Protein AF-A0A181Z5V2-F1 (afdb_monomer_lite)

Structure (mmCIF, N/CA/C/O backbone):
data_AF-A0A181Z5V2-F1
#
_entry.id   AF-A0A181Z5V2-F1
#
loop_
_atom_site.group_PDB
_atom_site.id
_atom_site.type_symbol
_atom_site.label_atom_id
_atom_site.label_alt_id
_atom_site.label_comp_id
_atom_site.label_asym_id
_atom_site.label_entity_id
_atom_site.label_seq_id
_atom_site.pdbx_PDB_ins_code
_atom_site.Cartn_x
_atom_site.Cartn_y
_atom_site.Cartn_z
_atom_site.occupancy
_atom_site.B_iso_or_equiv
_atom_site.auth_seq_id
_atom_site.auth_comp_id
_atom_site.auth_asym_id
_atom_site.auth_atom_id
_atom_site.pdbx_PDB_model_num
ATOM 1 N N . MET A 1 1 ? 10.923 -13.278 -18.345 1.00 48.50 1 MET A N 1
ATOM 2 C CA . MET A 1 1 ? 10.259 -12.126 -18.974 1.00 48.50 1 MET A CA 1
ATOM 3 C C . MET A 1 1 ? 10.129 -11.173 -17.826 1.00 48.50 1 MET A C 1
ATOM 5 O O . MET A 1 1 ? 9.475 -11.561 -16.867 1.00 48.50 1 MET A O 1
ATOM 9 N N . ASP A 1 2 ? 10.885 -10.085 -17.848 1.00 59.59 2 ASP A N 1
ATOM 10 C CA . ASP A 1 2 ? 10.915 -9.153 -16.724 1.00 59.59 2 ASP A CA 1
ATOM 11 C C . ASP A 1 2 ? 9.523 -8.523 -16.662 1.00 59.59 2 ASP A C 1
ATOM 13 O O . ASP A 1 2 ? 9.042 -7.966 -17.653 1.00 59.59 2 ASP A O 1
ATOM 17 N N . GLU A 1 3 ? 8.808 -8.783 -15.571 1.00 70.81 3 GLU A N 1
ATOM 18 C CA . GLU A 1 3 ? 7.446 -8.300 -15.390 1.00 70.81 3 GLU A CA 1
ATOM 19 C C . GLU A 1 3 ? 7.543 -6.817 -15.042 1.00 70.81 3 GLU A C 1
ATOM 21 O O . GLU A 1 3 ? 8.006 -6.440 -13.969 1.00 70.81 3 GLU A O 1
ATOM 26 N N . ILE A 1 4 ? 7.188 -5.975 -16.009 1.00 81.81 4 ILE A N 1
ATOM 27 C CA . ILE A 1 4 ? 7.143 -4.526 -15.846 1.00 81.81 4 ILE A CA 1
ATOM 28 C C . ILE A 1 4 ? 5.698 -4.176 -15.517 1.00 81.81 4 ILE A C 1
ATOM 30 O O . ILE A 1 4 ? 4.805 -4.525 -16.286 1.00 81.81 4 ILE A O 1
ATOM 34 N N . LEU A 1 5 ? 5.488 -3.491 -14.394 1.00 92.44 5 LEU A N 1
ATOM 35 C CA . LEU A 1 5 ? 4.171 -3.031 -13.965 1.00 92.44 5 LEU A CA 1
ATOM 36 C C . LEU A 1 5 ? 4.117 -1.510 -13.954 1.00 92.44 5 LEU A C 1
ATOM 38 O O . LEU A 1 5 ? 5.042 -0.849 -13.476 1.00 92.44 5 LEU A O 1
ATOM 42 N N . GLU A 1 6 ? 3.002 -0.965 -14.415 1.00 96.75 6 GLU A N 1
ATOM 43 C CA . GLU A 1 6 ? 2.646 0.425 -14.168 1.00 96.75 6 GLU A CA 1
ATOM 44 C C . GLU A 1 6 ? 2.230 0.619 -12.700 1.00 96.75 6 GLU A C 1
ATOM 46 O O . GLU A 1 6 ? 1.709 -0.283 -12.031 1.00 96.75 6 GLU A O 1
ATOM 51 N N . VAL A 1 7 ? 2.396 1.834 -12.184 1.00 97.62 7 VAL A N 1
ATOM 52 C CA . VAL A 1 7 ? 1.941 2.226 -10.840 1.00 97.62 7 VAL A CA 1
ATOM 53 C C . VAL A 1 7 ? 0.464 1.888 -10.623 1.00 97.62 7 VAL A C 1
ATOM 55 O O . VAL A 1 7 ? 0.080 1.400 -9.553 1.00 97.62 7 VAL A O 1
ATOM 58 N N . SER A 1 8 ? -0.380 2.120 -11.631 1.00 97.56 8 SER A N 1
ATOM 59 C CA . SER A 1 8 ? -1.809 1.818 -11.560 1.00 97.56 8 SER A CA 1
ATOM 60 C C . SER A 1 8 ? -2.092 0.317 -11.402 1.00 97.56 8 SER A C 1
ATOM 62 O O . SER A 1 8 ? -2.977 -0.057 -10.623 1.00 97.56 8 SER A O 1
ATOM 64 N N . GLU A 1 9 ? -1.301 -0.539 -12.053 1.00 96.81 9 GLU A N 1
ATOM 65 C CA . GLU A 1 9 ? -1.386 -1.997 -11.955 1.00 96.81 9 GLU A CA 1
ATOM 66 C C . GLU A 1 9 ? -0.940 -2.482 -10.575 1.00 96.81 9 GLU A C 1
ATOM 68 O O . GLU A 1 9 ? -1.642 -3.282 -9.954 1.00 96.81 9 GLU A O 1
ATOM 73 N N . VAL A 1 10 ? 0.149 -1.929 -10.029 1.00 96.50 10 VAL A N 1
ATOM 74 C CA . VAL A 1 10 ? 0.605 -2.244 -8.663 1.00 96.50 10 VAL A CA 1
ATOM 75 C C . VAL A 1 10 ? -0.452 -1.860 -7.624 1.00 96.50 10 VAL A C 1
ATOM 77 O O . VAL A 1 10 ? -0.769 -2.646 -6.727 1.00 96.50 10 VAL A O 1
ATOM 80 N N . ILE A 1 11 ? -1.057 -0.674 -7.743 1.00 97.62 11 ILE A N 1
ATOM 81 C CA . ILE A 1 11 ? -2.136 -0.253 -6.838 1.00 97.62 11 ILE A CA 1
ATOM 82 C C . ILE A 1 11 ? -3.350 -1.181 -6.965 1.00 97.62 11 ILE A C 1
ATOM 84 O O . ILE A 1 11 ? -3.967 -1.521 -5.950 1.00 97.62 11 ILE A O 1
ATOM 88 N N . ALA A 1 12 ? -3.722 -1.579 -8.184 1.00 97.12 12 ALA A N 1
ATOM 89 C CA . ALA A 1 12 ? -4.833 -2.497 -8.415 1.00 97.12 12 ALA A CA 1
ATOM 90 C C . ALA A 1 12 ? -4.561 -3.880 -7.804 1.00 97.12 12 ALA A C 1
ATOM 92 O O . ALA A 1 12 ? -5.433 -4.416 -7.119 1.00 97.12 12 ALA A O 1
ATOM 93 N N . LEU A 1 13 ? -3.343 -4.398 -7.978 1.00 96.19 13 LEU A N 1
ATOM 94 C CA . LEU A 1 13 ? -2.871 -5.669 -7.434 1.00 96.19 13 LEU A CA 1
ATOM 95 C C . LEU A 1 13 ? -2.902 -5.696 -5.901 1.00 96.19 13 LEU A C 1
ATOM 97 O O . LEU A 1 13 ? -3.344 -6.672 -5.300 1.00 96.19 13 LEU A O 1
ATOM 101 N N . LEU A 1 14 ? -2.466 -4.618 -5.247 1.00 96.81 14 LEU A N 1
ATOM 102 C CA . LEU A 1 14 ? -2.392 -4.552 -3.785 1.00 96.81 14 LEU A CA 1
ATOM 103 C C . LEU A 1 14 ? -3.740 -4.255 -3.120 1.00 96.81 14 LEU A C 1
ATOM 105 O O . LEU A 1 14 ? -3.928 -4.536 -1.935 1.00 96.81 14 LEU A O 1
ATOM 109 N N . ARG A 1 15 ? -4.701 -3.674 -3.841 1.00 96.94 15 ARG A N 1
ATOM 110 C CA . ARG A 1 15 ? -5.974 -3.223 -3.259 1.00 96.94 15 ARG A CA 1
ATOM 111 C C . ARG A 1 15 ? -6.757 -4.330 -2.529 1.00 96.94 15 ARG A C 1
ATOM 113 O O . ARG A 1 15 ? -7.227 -4.039 -1.425 1.00 96.94 15 ARG A O 1
ATOM 120 N N . PRO A 1 16 ? -6.887 -5.568 -3.049 1.00 96.94 16 PRO A N 1
ATOM 121 C CA . PRO A 1 16 ? -7.530 -6.664 -2.324 1.00 96.94 16 PRO A CA 1
ATOM 122 C C . PRO A 1 16 ? -6.855 -6.984 -0.985 1.00 96.94 16 PRO A C 1
ATOM 124 O O . PRO A 1 16 ? -7.540 -7.218 0.008 1.00 96.94 16 PRO A O 1
ATOM 127 N N . MET A 1 17 ? -5.523 -6.920 -0.921 1.00 97.06 17 MET A N 1
ATOM 128 C CA . MET A 1 17 ? -4.763 -7.157 0.310 1.00 97.06 17 MET A CA 1
ATOM 129 C C . MET A 1 17 ? -5.157 -6.159 1.409 1.00 97.06 17 MET A C 1
ATOM 131 O O . MET A 1 17 ? -5.516 -6.564 2.517 1.00 97.06 17 MET A O 1
ATOM 135 N N . PHE A 1 18 ? -5.199 -4.862 1.082 1.00 97.44 18 PHE A N 1
ATOM 136 C CA . PHE A 1 18 ? -5.642 -3.829 2.024 1.00 97.44 18 PHE A CA 1
ATOM 137 C C . PHE A 1 18 ? -7.102 -4.020 2.460 1.00 97.44 18 PHE A C 1
ATOM 139 O O . PHE A 1 18 ? -7.430 -3.775 3.618 1.00 97.44 18 PHE A O 1
ATOM 146 N N . GLN A 1 19 ? -7.982 -4.465 1.558 1.00 96.56 19 GLN A N 1
ATOM 147 C CA . GLN A 1 19 ? -9.391 -4.727 1.877 1.00 96.56 19 GLN A CA 1
ATOM 148 C C . GLN A 1 19 ? -9.571 -5.876 2.875 1.00 96.56 19 GLN A C 1
ATOM 150 O O . GLN A 1 19 ? -10.505 -5.838 3.671 1.00 96.56 19 GLN A O 1
ATOM 155 N N . VAL A 1 20 ? -8.694 -6.880 2.833 1.00 96.44 20 VAL A N 1
ATOM 156 C CA . VAL A 1 20 ? -8.725 -8.023 3.755 1.00 96.44 20 VAL A CA 1
ATOM 157 C C . VAL A 1 20 ? -8.131 -7.658 5.118 1.00 96.44 20 VAL A C 1
ATOM 159 O O . VAL A 1 20 ? -8.695 -8.023 6.147 1.00 96.44 20 VAL A O 1
ATOM 162 N N . MET A 1 21 ? -7.014 -6.925 5.146 1.00 96.69 21 MET A N 1
ATOM 163 C CA . MET A 1 21 ? -6.292 -6.630 6.394 1.00 96.69 21 MET A CA 1
ATOM 164 C C . MET A 1 21 ? -6.883 -5.483 7.220 1.00 96.69 21 MET A C 1
ATOM 166 O O . MET A 1 21 ? -6.625 -5.378 8.427 1.00 96.69 21 MET A O 1
ATOM 170 N N . LEU A 1 22 ? -7.638 -4.584 6.590 1.00 97.06 22 LEU A N 1
ATOM 171 C CA . LEU A 1 22 ? -8.206 -3.415 7.251 1.00 97.06 22 LEU A CA 1
ATOM 172 C C . LEU A 1 22 ? -9.681 -3.625 7.580 1.00 97.06 22 LEU A C 1
ATOM 174 O O . LEU A 1 22 ? -10.471 -4.123 6.782 1.00 97.06 22 LEU A O 1
ATOM 178 N N . THR A 1 23 ? -10.076 -3.165 8.761 1.00 96.88 23 THR A N 1
ATOM 179 C CA . THR A 1 23 ? -11.490 -3.044 9.117 1.00 96.88 23 THR A CA 1
ATOM 180 C C . THR A 1 23 ? -12.157 -1.959 8.267 1.00 96.88 23 THR A C 1
ATOM 182 O O . THR A 1 23 ? -11.498 -1.064 7.734 1.00 96.88 23 THR A O 1
ATOM 185 N N . THR A 1 24 ? -13.490 -1.977 8.174 1.00 97.69 24 THR A N 1
ATOM 186 C CA . THR A 1 24 ? -14.237 -0.980 7.387 1.00 97.69 24 THR A CA 1
ATOM 187 C C . THR A 1 24 ? -13.904 0.477 7.755 1.00 97.69 24 THR A C 1
ATOM 189 O O . THR A 1 24 ? -13.693 1.266 6.833 1.00 97.69 24 THR A O 1
ATOM 192 N N . PRO A 1 25 ? -13.805 0.875 9.044 1.00 97.62 25 PRO A N 1
ATOM 193 C CA . PRO A 1 25 ? -13.429 2.245 9.399 1.00 97.62 25 PRO A CA 1
ATOM 194 C C . PRO A 1 25 ? -12.006 2.626 8.975 1.00 97.62 25 PRO A C 1
ATOM 196 O O . PRO A 1 25 ? -11.785 3.750 8.537 1.00 97.62 25 PRO A O 1
ATOM 199 N N . GLU A 1 26 ? -11.045 1.707 9.078 1.00 98.25 26 GLU A N 1
ATOM 200 C CA . GLU A 1 26 ? -9.654 1.958 8.683 1.00 98.25 26 GLU A CA 1
ATOM 201 C C . GLU A 1 26 ? -9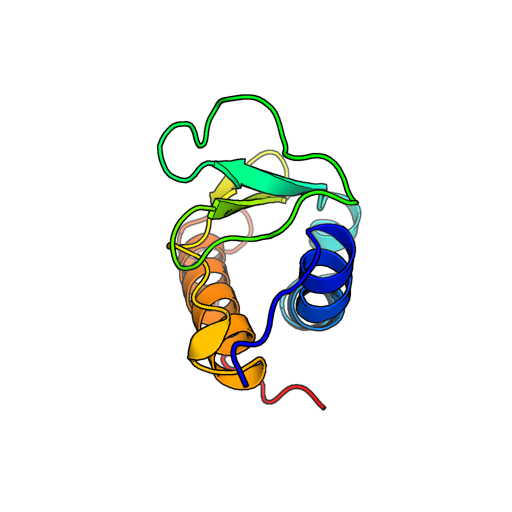.540 2.092 7.165 1.00 98.25 26 GLU A C 1
ATOM 203 O O . GLU A 1 26 ? -8.978 3.074 6.672 1.00 98.25 26 GLU A O 1
ATOM 208 N N . LEU A 1 27 ? -10.151 1.159 6.427 1.00 98.00 27 LEU A N 1
ATOM 209 C CA . LEU A 1 27 ? -10.187 1.157 4.968 1.00 98.00 27 LEU A CA 1
ATOM 210 C C . LEU A 1 27 ? -10.844 2.427 4.413 1.00 98.00 27 LEU A C 1
ATOM 212 O O . LEU A 1 27 ? -10.373 2.977 3.423 1.00 98.00 27 LEU A O 1
ATOM 216 N N . ALA A 1 28 ? -11.886 2.944 5.073 1.00 98.00 28 ALA A N 1
ATOM 217 C CA . ALA A 1 28 ? -12.547 4.191 4.679 1.00 98.00 28 ALA A CA 1
ATOM 218 C C . ALA A 1 28 ? -11.628 5.428 4.750 1.00 98.00 28 ALA A C 1
ATOM 220 O O . ALA A 1 28 ? -11.944 6.463 4.167 1.00 98.00 28 ALA A O 1
ATOM 221 N N . THR A 1 29 ? -10.501 5.336 5.461 1.00 98.31 29 THR A N 1
ATOM 222 C CA . THR A 1 29 ? -9.501 6.411 5.569 1.00 98.31 29 THR A CA 1
ATOM 223 C C . THR A 1 29 ? -8.242 6.162 4.747 1.00 98.31 29 THR A C 1
ATOM 225 O O . THR A 1 29 ? -7.359 7.022 4.737 1.00 98.31 29 THR A O 1
ATOM 228 N N . LEU A 1 30 ? -8.147 5.000 4.094 1.00 98.44 30 LEU A N 1
ATOM 229 C CA . LEU A 1 30 ? -6.960 4.576 3.372 1.00 98.44 30 LEU A CA 1
ATOM 230 C C . LEU A 1 30 ? -6.685 5.503 2.183 1.00 98.44 30 LEU A C 1
ATOM 232 O O . LEU A 1 30 ? -7.513 5.642 1.283 1.00 98.44 30 LEU A O 1
ATOM 236 N N . THR A 1 31 ? -5.479 6.060 2.138 1.00 97.88 31 THR A N 1
ATOM 237 C CA . THR A 1 31 ? -4.888 6.592 0.904 1.00 97.88 31 THR A CA 1
ATOM 238 C C . THR A 1 31 ? -3.681 5.747 0.530 1.00 97.88 31 THR A C 1
ATOM 240 O O . THR A 1 31 ? -2.890 5.424 1.416 1.00 97.88 31 THR A O 1
ATOM 243 N N . LEU A 1 32 ? -3.538 5.425 -0.756 1.00 97.44 32 LEU A N 1
ATOM 244 C CA . LEU A 1 32 ? -2.415 4.675 -1.317 1.00 97.44 32 LEU A CA 1
ATOM 245 C C . LEU A 1 32 ? -1.752 5.498 -2.411 1.00 97.44 32 LEU A C 1
ATOM 247 O O . LEU A 1 32 ? -2.443 6.034 -3.274 1.00 97.44 32 LEU A O 1
ATOM 251 N N . GLU A 1 33 ? -0.432 5.565 -2.363 1.00 98.06 33 GLU A N 1
ATOM 252 C CA . GLU A 1 33 ? 0.416 6.239 -3.341 1.00 98.06 33 GLU A CA 1
ATOM 253 C C . GLU A 1 33 ? 1.660 5.374 -3.563 1.00 98.06 33 GLU A C 1
ATOM 255 O O . GLU A 1 33 ? 2.128 4.727 -2.624 1.00 98.06 33 GLU A O 1
ATOM 260 N N . ILE A 1 34 ? 2.212 5.377 -4.774 1.00 98.19 34 ILE A N 1
ATOM 261 C CA . ILE A 1 34 ? 3.553 4.845 -5.031 1.00 98.19 34 ILE A CA 1
ATOM 262 C C . ILE A 1 34 ? 4.507 6.033 -5.089 1.00 98.19 34 ILE A C 1
ATOM 264 O O . ILE A 1 34 ? 4.195 7.044 -5.716 1.00 98.19 34 ILE A O 1
ATOM 268 N N . VAL A 1 35 ? 5.635 5.941 -4.393 1.00 98.44 35 VAL A N 1
ATOM 269 C CA . VAL A 1 35 ? 6.639 7.013 -4.310 1.00 98.44 35 VAL A CA 1
ATOM 270 C C . VAL A 1 35 ? 8.038 6.440 -4.538 1.00 98.44 35 VAL A C 1
ATOM 272 O O . VAL A 1 35 ? 8.251 5.263 -4.222 1.00 98.44 35 VAL A O 1
ATOM 275 N N . PRO A 1 36 ? 8.999 7.242 -5.030 1.00 97.88 36 PRO A N 1
ATOM 276 C CA . PRO A 1 36 ? 10.395 6.827 -5.116 1.00 97.88 36 PRO A CA 1
ATOM 277 C C . PRO A 1 36 ? 10.939 6.374 -3.755 1.00 97.88 36 PRO A C 1
ATOM 279 O O . PRO A 1 36 ? 10.640 6.976 -2.719 1.00 97.88 36 PRO A O 1
ATOM 282 N N . ILE A 1 37 ? 11.747 5.313 -3.745 1.00 96.44 37 ILE A N 1
ATOM 283 C CA . ILE A 1 37 ? 12.330 4.766 -2.509 1.00 96.44 37 ILE A CA 1
ATOM 284 C C . ILE A 1 37 ? 13.325 5.733 -1.850 1.00 96.44 37 ILE A C 1
ATOM 286 O O . ILE A 1 37 ? 13.495 5.723 -0.631 1.00 96.44 37 ILE A O 1
ATOM 290 N N . ASP A 1 38 ? 13.970 6.583 -2.646 1.00 96.31 38 ASP A N 1
ATOM 291 C CA . ASP A 1 38 ? 14.930 7.593 -2.204 1.00 96.31 38 ASP A CA 1
ATOM 292 C C . ASP A 1 38 ? 14.270 8.905 -1.739 1.00 96.31 38 ASP A C 1
ATOM 294 O O . ASP A 1 38 ? 14.922 9.704 -1.064 1.00 96.31 38 ASP A O 1
ATOM 298 N N . ASP A 1 39 ? 12.971 9.095 -2.004 1.00 96.06 39 ASP A N 1
ATOM 299 C CA . ASP A 1 39 ? 12.173 10.224 -1.511 1.00 96.06 39 ASP A CA 1
ATOM 300 C C . ASP A 1 39 ? 10.743 9.814 -1.117 1.00 96.06 39 ASP A C 1
ATOM 302 O O . ASP A 1 39 ? 9.735 10.264 -1.668 1.00 96.06 39 ASP A O 1
ATOM 306 N N . VAL A 1 40 ? 10.635 9.001 -0.063 1.00 93.19 40 VAL A N 1
ATOM 307 C CA . VAL A 1 40 ? 9.335 8.525 0.447 1.00 93.19 40 VAL A CA 1
ATOM 308 C C . VAL A 1 40 ? 8.415 9.643 0.956 1.00 93.19 40 VAL A C 1
ATOM 310 O O . VAL A 1 40 ? 7.223 9.423 1.188 1.00 93.19 40 VAL A O 1
ATOM 313 N N . THR A 1 41 ? 8.938 10.854 1.169 1.00 93.62 41 THR A N 1
ATOM 314 C CA . THR A 1 41 ? 8.156 12.027 1.597 1.00 93.62 41 THR A CA 1
ATOM 315 C C . THR A 1 41 ? 7.751 12.945 0.456 1.00 93.62 41 THR A C 1
ATOM 317 O O . THR A 1 41 ? 6.906 13.820 0.665 1.00 93.62 41 THR A O 1
ATOM 320 N N . GLY A 1 42 ? 8.316 12.721 -0.723 1.00 94.50 42 GLY A N 1
ATOM 321 C CA . GLY A 1 42 ? 8.090 13.506 -1.914 1.0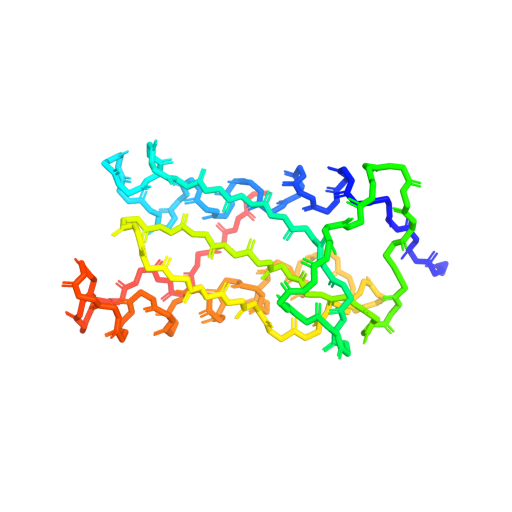0 94.50 42 GLY A CA 1
ATOM 322 C C . GLY A 1 42 ? 6.775 13.197 -2.610 1.00 94.50 42 GLY A C 1
ATOM 323 O O . GLY A 1 42 ? 5.797 12.697 -2.023 1.00 94.50 42 GLY A O 1
ATOM 324 N N . SER A 1 43 ? 6.769 13.560 -3.885 1.00 96.75 43 SER A N 1
ATOM 325 C CA . SER A 1 43 ? 5.631 13.411 -4.780 1.00 96.75 43 SER A CA 1
ATOM 326 C C . SER A 1 43 ? 5.408 11.946 -5.142 1.00 96.75 43 SER A C 1
ATOM 328 O O . SER A 1 43 ? 6.353 11.165 -5.234 1.00 96.75 43 SER A O 1
ATOM 330 N N . ALA A 1 44 ? 4.141 11.586 -5.330 1.00 97.50 44 ALA A N 1
ATOM 331 C CA . ALA A 1 44 ? 3.785 10.293 -5.891 1.00 97.50 44 ALA A CA 1
ATOM 332 C C . ALA A 1 44 ? 4.204 10.217 -7.362 1.00 97.50 44 ALA A C 1
ATOM 334 O O . ALA A 1 44 ? 4.229 11.243 -8.044 1.00 97.50 44 ALA A O 1
ATOM 335 N N . LEU A 1 45 ? 4.514 9.003 -7.806 1.00 97.62 45 LEU A N 1
ATOM 336 C CA . LEU A 1 45 ? 4.605 8.666 -9.221 1.00 97.62 45 LEU A CA 1
ATOM 337 C C . LEU A 1 45 ? 3.211 8.733 -9.861 1.00 97.62 45 LEU A C 1
ATOM 339 O O . LEU A 1 45 ? 2.197 8.510 -9.182 1.00 97.62 45 LEU A O 1
ATOM 343 N N . ASP A 1 46 ? 3.172 9.038 -11.153 1.00 97.75 46 ASP A N 1
ATOM 344 C CA . ASP A 1 46 ? 1.948 9.054 -11.945 1.00 97.75 46 ASP A CA 1
ATOM 345 C C . ASP A 1 46 ? 1.490 7.621 -12.268 1.00 97.75 46 ASP A C 1
ATOM 347 O O . ASP A 1 46 ? 2.229 6.649 -12.134 1.00 97.75 46 ASP A O 1
ATOM 351 N N . GLY A 1 47 ? 0.214 7.454 -12.623 1.00 95.50 47 GLY A N 1
ATOM 352 C CA . GLY A 1 47 ? -0.399 6.125 -12.745 1.00 95.50 47 GLY A CA 1
ATOM 353 C C . GLY A 1 47 ? 0.167 5.257 -13.875 1.00 95.50 47 GLY A C 1
ATOM 354 O O . GLY A 1 47 ? 0.101 4.034 -13.769 1.00 95.50 47 GLY A O 1
ATOM 355 N N . ASP A 1 48 ? 0.688 5.889 -14.922 1.00 97.31 48 ASP A N 1
ATOM 356 C CA . ASP A 1 48 ? 1.323 5.291 -16.100 1.00 97.31 48 ASP A CA 1
ATOM 357 C C . ASP A 1 48 ? 2.855 5.217 -15.984 1.00 97.31 48 ASP A C 1
ATOM 359 O O . ASP A 1 48 ? 3.515 4.689 -16.881 1.00 97.31 48 ASP A O 1
ATOM 363 N N . ASP A 1 49 ? 3.431 5.697 -14.875 1.00 97.06 49 ASP A N 1
ATOM 364 C CA . ASP A 1 49 ? 4.847 5.488 -14.590 1.00 97.06 49 ASP A CA 1
ATOM 365 C C . ASP A 1 49 ? 5.123 4.002 -14.337 1.00 97.06 49 ASP A C 1
ATOM 367 O O . ASP A 1 49 ? 4.331 3.280 -13.721 1.00 97.06 49 ASP A O 1
ATOM 371 N N . LEU A 1 50 ? 6.292 3.547 -14.786 1.00 95.50 50 LEU A N 1
ATOM 372 C CA . LEU A 1 50 ? 6.747 2.177 -14.585 1.00 95.50 50 LEU A CA 1
ATOM 373 C C . LEU A 1 50 ? 7.387 2.021 -13.205 1.00 95.50 50 LEU A C 1
ATOM 375 O O . LEU A 1 50 ? 8.203 2.841 -12.780 1.00 95.50 50 LEU A O 1
ATOM 379 N N . VAL A 1 51 ? 7.059 0.929 -12.522 1.00 94.75 51 VAL A N 1
ATOM 380 C CA . VAL A 1 51 ? 7.692 0.562 -11.257 1.00 94.75 51 VAL A CA 1
ATOM 381 C C . VAL A 1 51 ? 8.970 -0.215 -11.549 1.00 94.75 51 VAL A C 1
ATOM 383 O O . VAL A 1 51 ? 8.941 -1.397 -11.887 1.00 94.75 51 VAL A O 1
ATOM 386 N N . GLU A 1 52 ? 10.105 0.466 -11.410 1.00 92.00 52 GLU A N 1
ATOM 387 C CA . GLU A 1 52 ? 11.422 -0.164 -11.495 1.00 92.00 52 GLU A CA 1
ATOM 388 C C . GLU A 1 52 ? 11.704 -1.051 -10.274 1.00 92.00 52 GLU A C 1
ATOM 390 O O . GLU A 1 52 ? 11.281 -0.763 -9.147 1.00 92.00 52 GLU A O 1
ATOM 395 N N . GLN A 1 53 ? 12.482 -2.113 -10.494 1.00 92.31 53 GLN A N 1
ATOM 396 C CA . GLN A 1 53 ? 12.869 -3.066 -9.460 1.00 92.31 53 GLN A CA 1
ATOM 397 C C . GLN A 1 53 ? 13.551 -2.365 -8.278 1.00 92.31 53 GLN A C 1
ATOM 399 O O . GLN A 1 53 ? 14.618 -1.767 -8.420 1.00 92.31 53 GLN A O 1
ATOM 404 N N . ASN A 1 54 ? 12.934 -2.457 -7.096 1.00 94.50 54 ASN A N 1
ATOM 405 C CA . ASN A 1 54 ? 13.378 -1.817 -5.856 1.00 94.50 54 ASN A CA 1
ATOM 406 C C . ASN A 1 54 ? 13.587 -0.287 -5.974 1.00 94.50 54 ASN A C 1
ATOM 408 O O . ASN A 1 54 ? 14.334 0.299 -5.193 1.00 94.50 54 ASN A O 1
ATOM 412 N N . GLY A 1 55 ? 12.931 0.366 -6.939 1.00 95.88 55 GLY A N 1
ATOM 413 C CA . GLY A 1 55 ? 13.006 1.817 -7.155 1.00 95.88 55 GLY A CA 1
ATOM 414 C C . GLY A 1 55 ? 11.914 2.612 -6.434 1.00 95.88 55 GLY A C 1
ATOM 415 O O . GLY A 1 55 ? 12.043 3.821 -6.243 1.00 95.88 55 GLY A O 1
ATOM 416 N N . ALA A 1 56 ? 10.846 1.946 -5.995 1.00 97.69 56 ALA A N 1
ATOM 417 C CA . ALA A 1 56 ? 9.687 2.583 -5.381 1.00 97.69 56 ALA A CA 1
ATOM 418 C C . ALA A 1 56 ? 9.164 1.806 -4.166 1.00 97.69 56 ALA A C 1
ATOM 420 O O . ALA A 1 56 ? 9.481 0.630 -3.974 1.00 97.69 56 ALA A O 1
ATOM 421 N N . VAL A 1 57 ? 8.337 2.473 -3.359 1.00 98.44 57 VAL A N 1
ATOM 422 C CA . VAL A 1 57 ? 7.610 1.891 -2.220 1.00 98.44 57 VAL A CA 1
ATOM 423 C C . VAL A 1 57 ? 6.130 2.246 -2.295 1.00 98.44 57 VAL A C 1
ATOM 425 O O . VAL A 1 57 ? 5.745 3.260 -2.884 1.00 98.44 57 VAL A O 1
ATOM 428 N N . VAL A 1 58 ? 5.287 1.454 -1.635 1.00 98.31 58 VAL A N 1
ATOM 429 C CA . VAL A 1 58 ? 3.889 1.825 -1.402 1.00 98.31 58 VAL A CA 1
ATOM 430 C C . VAL A 1 58 ? 3.835 2.671 -0.144 1.00 98.31 58 VAL A C 1
ATOM 432 O O . VAL A 1 58 ? 4.184 2.204 0.936 1.00 98.31 58 VAL A O 1
ATOM 435 N N . ARG A 1 59 ? 3.352 3.905 -0.261 1.00 98.56 59 ARG A N 1
ATOM 436 C CA . ARG A 1 59 ? 3.057 4.789 0.864 1.00 98.56 59 ARG A CA 1
ATOM 437 C C . ARG A 1 59 ? 1.571 4.738 1.177 1.00 98.56 59 ARG A C 1
ATOM 439 O O . ARG A 1 59 ? 0.730 4.906 0.294 1.00 98.56 59 ARG A O 1
ATOM 446 N N . TRP A 1 60 ? 1.240 4.582 2.454 1.00 98.31 60 TRP A N 1
ATOM 447 C CA . TRP A 1 60 ? -0.140 4.624 2.920 1.00 98.31 60 TRP A CA 1
ATOM 448 C C . TRP A 1 60 ? -0.371 5.650 4.019 1.00 98.31 60 TRP A C 1
ATOM 450 O O . TRP A 1 60 ? 0.512 6.017 4.802 1.00 98.31 60 TRP A O 1
ATOM 460 N N . ARG A 1 61 ? -1.628 6.084 4.112 1.00 98.31 61 ARG A N 1
ATOM 461 C CA . ARG A 1 61 ? -2.166 6.755 5.294 1.00 98.31 61 ARG A CA 1
ATOM 462 C C . ARG A 1 61 ? -3.428 6.041 5.736 1.00 98.31 61 ARG A C 1
ATOM 464 O O . ARG A 1 61 ? -4.344 5.888 4.940 1.00 98.31 61 ARG A O 1
ATOM 471 N N . ILE A 1 62 ? -3.473 5.644 7.001 1.00 98.50 62 ILE A N 1
ATOM 472 C CA . ILE A 1 62 ? -4.601 4.941 7.618 1.00 98.50 62 ILE A CA 1
ATOM 473 C C . ILE A 1 62 ? -4.853 5.602 8.967 1.00 98.50 62 ILE A C 1
ATOM 475 O O . ILE A 1 62 ? -3.921 5.809 9.738 1.00 98.50 62 ILE A O 1
ATOM 479 N N . MET A 1 63 ? -6.093 6.002 9.245 1.00 97.88 63 MET A N 1
ATOM 480 C CA . MET A 1 63 ? -6.480 6.645 10.509 1.00 97.88 63 MET A CA 1
ATOM 481 C C . MET A 1 63 ? -5.585 7.843 10.893 1.00 97.88 63 MET A C 1
ATOM 483 O O . MET A 1 63 ? -5.343 8.110 12.066 1.00 97.88 63 MET A O 1
ATOM 487 N N . ARG A 1 64 ? -5.133 8.611 9.885 1.00 97.12 64 ARG A N 1
ATOM 488 C CA . ARG A 1 64 ? -4.188 9.752 9.980 1.00 97.12 64 ARG A CA 1
ATOM 489 C C . ARG A 1 64 ? -2.733 9.387 10.302 1.00 97.12 64 ARG A C 1
ATOM 491 O O . ARG A 1 64 ? -1.894 10.286 10.322 1.00 97.12 64 ARG A O 1
ATOM 498 N N . GLU A 1 65 ? -2.416 8.116 10.493 1.00 98.38 65 GLU A N 1
ATOM 499 C CA . GLU A 1 65 ? -1.051 7.614 10.652 1.00 98.38 65 GLU A CA 1
ATOM 500 C C . GLU A 1 65 ? -0.465 7.271 9.276 1.00 98.38 65 GLU A C 1
ATOM 502 O O . GLU A 1 65 ? -1.192 6.848 8.377 1.00 98.38 65 GLU A O 1
ATOM 507 N N . ARG A 1 66 ? 0.834 7.522 9.079 1.00 97.62 66 ARG A N 1
ATOM 508 C CA . ARG A 1 66 ? 1.539 7.286 7.809 1.00 97.62 66 ARG A CA 1
ATOM 509 C C . ARG A 1 66 ? 2.476 6.096 7.962 1.00 97.62 66 ARG A C 1
ATOM 511 O O . ARG A 1 66 ? 3.143 6.000 8.988 1.00 97.62 66 ARG A O 1
ATOM 518 N N . GLY A 1 67 ? 2.558 5.269 6.933 1.00 97.94 67 GLY A N 1
ATOM 519 C CA . GLY A 1 67 ? 3.526 4.185 6.824 1.00 97.94 67 GLY A CA 1
ATOM 520 C C . GLY A 1 67 ? 3.881 3.935 5.364 1.00 97.94 67 GLY A C 1
ATOM 521 O O . GLY A 1 67 ? 3.314 4.562 4.463 1.00 97.94 67 GLY A O 1
ATOM 522 N N . TRP A 1 68 ? 4.849 3.061 5.145 1.00 98.25 68 TRP A N 1
ATOM 523 C CA . TRP A 1 68 ? 5.282 2.652 3.818 1.00 98.25 68 TRP A CA 1
ATOM 524 C C . TRP A 1 68 ? 5.840 1.231 3.867 1.00 98.25 68 TRP A C 1
ATOM 526 O O . TRP A 1 68 ? 6.266 0.776 4.930 1.00 98.25 68 TRP A O 1
ATOM 536 N N . SER A 1 69 ? 5.818 0.544 2.728 1.00 98.12 69 SER A N 1
ATOM 537 C CA . SER A 1 69 ? 6.467 -0.758 2.559 1.00 98.12 69 SER A CA 1
ATOM 538 C C . SER A 1 69 ? 7.984 -0.619 2.423 1.00 98.12 69 SER A C 1
ATOM 540 O O . SER A 1 69 ? 8.510 0.474 2.206 1.00 98.12 69 SER A O 1
ATOM 542 N N . GLY A 1 70 ? 8.694 -1.744 2.442 1.00 97.00 70 GLY A N 1
ATOM 543 C CA . GLY A 1 70 ? 9.990 -1.855 1.786 1.00 97.00 70 GLY A CA 1
ATOM 544 C C . GLY A 1 70 ? 9.893 -1.629 0.270 1.00 97.00 70 GLY A C 1
ATOM 545 O O . GLY A 1 70 ? 8.823 -1.343 -0.280 1.00 97.00 70 GLY A O 1
ATOM 546 N N . GLY A 1 71 ? 11.033 -1.753 -0.408 1.00 97.00 71 GLY A N 1
ATOM 547 C CA . GLY A 1 71 ? 11.099 -1.640 -1.863 1.00 97.00 71 GLY A CA 1
ATOM 548 C C . GLY A 1 71 ? 10.229 -2.671 -2.581 1.00 97.00 71 GLY A C 1
ATOM 549 O O . GLY A 1 71 ? 10.047 -3.792 -2.104 1.00 97.00 71 GLY A O 1
ATOM 550 N N . LEU A 1 72 ? 9.681 -2.276 -3.728 1.00 96.31 72 LEU A N 1
ATOM 551 C CA . LEU A 1 72 ? 8.853 -3.133 -4.571 1.00 96.31 72 LEU A CA 1
ATOM 552 C C . LEU A 1 72 ? 9.723 -4.004 -5.478 1.00 96.31 72 LEU A C 1
ATOM 554 O O . LEU A 1 72 ? 10.440 -3.491 -6.333 1.00 96.31 72 LEU A O 1
ATOM 558 N N . TRP A 1 73 ? 9.635 -5.320 -5.294 1.00 93.38 73 TRP A N 1
ATOM 559 C CA . TRP A 1 73 ? 10.375 -6.315 -6.070 1.00 93.38 73 TRP A CA 1
ATOM 560 C C . TRP A 1 73 ? 9.429 -7.004 -7.065 1.00 93.38 73 TRP A C 1
ATOM 562 O O . TRP A 1 73 ? 8.862 -8.051 -6.764 1.00 93.38 73 TRP A O 1
ATOM 572 N N . VAL A 1 74 ? 9.200 -6.380 -8.223 1.00 89.19 74 VAL A N 1
ATOM 573 C CA . VAL A 1 74 ? 8.275 -6.863 -9.267 1.00 89.19 74 VAL A CA 1
ATOM 574 C C . VAL A 1 74 ? 8.764 -8.155 -9.928 1.00 89.19 74 VAL A C 1
ATOM 576 O O . VAL A 1 74 ? 7.966 -9.051 -10.187 1.00 89.19 74 VAL A O 1
ATOM 579 N N . GLU A 1 75 ? 10.078 -8.313 -10.113 1.00 88.94 75 GLU A N 1
ATOM 580 C CA . GLU A 1 75 ? 10.649 -9.498 -10.779 1.00 88.94 75 GLU A CA 1
ATOM 581 C C . GLU A 1 75 ? 10.613 -10.768 -9.909 1.00 88.94 75 GLU A C 1
ATOM 583 O O . GLU A 1 75 ? 10.756 -11.875 -10.429 1.00 88.94 75 GLU A O 1
ATOM 588 N N . ASP A 1 76 ? 10.376 -10.628 -8.599 1.00 88.88 76 ASP A N 1
ATOM 589 C CA . ASP A 1 76 ? 10.214 -11.763 -7.676 1.00 88.88 76 ASP A CA 1
ATOM 590 C C . ASP A 1 76 ? 8.834 -12.438 -7.827 1.00 88.88 76 ASP A C 1
ATOM 592 O O . ASP A 1 76 ? 8.566 -13.481 -7.221 1.00 88.88 76 ASP A O 1
ATOM 596 N N . GLY A 1 77 ? 7.966 -11.860 -8.662 1.00 91.12 77 GLY A N 1
ATOM 597 C CA . GLY A 1 77 ? 6.620 -12.325 -8.960 1.00 91.12 77 GLY A CA 1
ATOM 598 C C . GLY A 1 77 ? 5.551 -11.648 -8.105 1.00 91.12 77 GLY A C 1
ATOM 599 O O . GLY A 1 77 ? 5.775 -11.265 -6.952 1.00 91.12 77 GLY A O 1
ATOM 600 N N . LEU A 1 78 ? 4.346 -11.542 -8.672 1.00 92.62 78 LEU A N 1
ATOM 601 C CA . LEU A 1 78 ? 3.221 -10.814 -8.072 1.00 92.62 78 LEU A CA 1
ATOM 602 C C . LEU A 1 78 ? 2.875 -11.295 -6.654 1.00 92.62 78 LEU A C 1
ATOM 604 O O . LEU A 1 78 ? 2.670 -10.478 -5.758 1.00 92.62 78 LEU A O 1
ATOM 608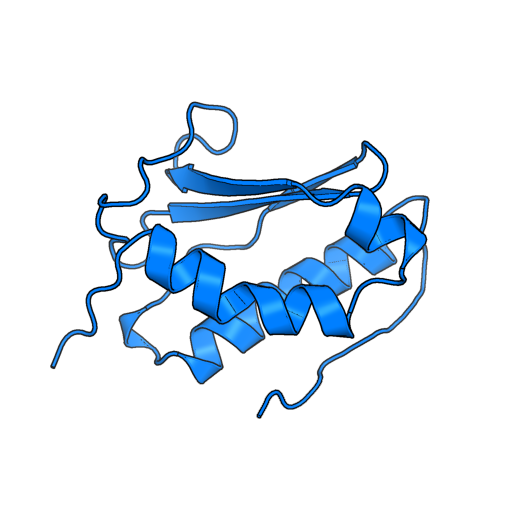 N N . ASP A 1 79 ? 2.880 -12.610 -6.418 1.00 93.00 79 ASP A N 1
ATOM 609 C CA . ASP A 1 79 ? 2.602 -13.183 -5.095 1.00 93.00 79 ASP A CA 1
ATOM 610 C C . ASP A 1 79 ? 3.634 -12.751 -4.048 1.00 93.00 79 ASP A C 1
ATOM 612 O O . ASP A 1 79 ? 3.279 -12.444 -2.908 1.00 93.00 79 ASP A O 1
ATOM 616 N N . ALA A 1 80 ? 4.918 -12.730 -4.419 1.00 93.00 80 ALA A N 1
ATOM 617 C CA . ALA A 1 80 ? 5.994 -12.323 -3.524 1.00 93.00 80 ALA A CA 1
ATOM 618 C C . ALA A 1 80 ? 5.900 -10.825 -3.215 1.00 93.00 80 ALA A C 1
ATOM 620 O O . ALA A 1 80 ? 5.970 -10.436 -2.047 1.00 93.00 80 ALA A O 1
ATOM 621 N N . LEU A 1 81 ? 5.643 -10.002 -4.235 1.00 94.56 81 LEU A N 1
ATOM 622 C CA . LEU A 1 81 ? 5.412 -8.569 -4.077 1.00 94.56 81 LEU A CA 1
ATOM 623 C C . LEU A 1 81 ? 4.266 -8.300 -3.095 1.00 94.56 81 LEU A C 1
ATOM 625 O O . LEU A 1 81 ? 4.435 -7.540 -2.139 1.00 94.56 81 LEU A O 1
ATOM 629 N N . VAL A 1 82 ? 3.119 -8.959 -3.277 1.00 96.25 82 VAL A N 1
ATOM 630 C CA . VAL A 1 82 ? 1.961 -8.779 -2.395 1.00 96.25 82 VAL A CA 1
ATOM 631 C C . VAL A 1 82 ? 2.274 -9.247 -0.973 1.00 96.25 82 VAL A C 1
ATOM 633 O O . VAL A 1 82 ? 1.943 -8.537 -0.024 1.00 96.25 82 VAL A O 1
ATOM 636 N N . ARG A 1 83 ? 2.938 -10.400 -0.798 1.00 95.62 83 ARG A N 1
ATOM 637 C CA . ARG A 1 83 ? 3.319 -10.915 0.531 1.00 95.62 83 ARG A CA 1
ATOM 638 C C . ARG A 1 83 ? 4.277 -9.977 1.267 1.00 95.62 83 ARG A C 1
ATOM 640 O O . ARG A 1 83 ? 4.099 -9.778 2.467 1.00 95.62 83 ARG A O 1
ATOM 647 N N . ASN A 1 84 ? 5.238 -9.374 0.570 1.00 95.88 84 ASN A N 1
ATOM 648 C CA . ASN A 1 84 ? 6.176 -8.425 1.171 1.00 95.88 84 ASN A CA 1
ATOM 649 C C . ASN A 1 84 ? 5.439 -7.186 1.702 1.00 95.88 84 ASN A C 1
ATOM 651 O O . ASN A 1 84 ? 5.545 -6.864 2.884 1.00 95.88 84 ASN A O 1
ATOM 655 N N . VAL A 1 85 ? 4.588 -6.565 0.877 1.00 97.31 85 VAL A N 1
ATOM 656 C CA . VAL A 1 85 ? 3.786 -5.405 1.306 1.00 97.31 85 VAL A CA 1
ATOM 657 C C . VAL A 1 85 ? 2.796 -5.787 2.416 1.00 97.31 85 VAL A C 1
ATOM 659 O O . VAL A 1 85 ? 2.582 -5.011 3.346 1.00 97.31 85 VAL A O 1
ATOM 662 N N . GLN A 1 86 ? 2.209 -6.988 2.358 1.00 97.31 86 GLN A N 1
ATOM 663 C CA . GLN A 1 86 ? 1.318 -7.511 3.399 1.00 97.31 86 GLN A CA 1
ATOM 664 C C . GLN A 1 86 ? 2.040 -7.632 4.751 1.00 97.31 86 GLN A C 1
ATOM 666 O O . GLN A 1 86 ? 1.473 -7.278 5.785 1.00 97.31 86 GLN A O 1
ATOM 671 N N . SER A 1 87 ? 3.290 -8.102 4.742 1.00 97.12 87 SER A N 1
ATOM 672 C CA . SER A 1 87 ? 4.128 -8.200 5.939 1.00 97.12 87 SER A CA 1
ATOM 673 C C . SER A 1 87 ? 4.419 -6.822 6.536 1.00 97.12 87 SER A C 1
ATOM 675 O O . SER A 1 87 ? 4.216 -6.614 7.730 1.00 97.12 87 SER A O 1
ATOM 677 N N . ASP A 1 88 ? 4.808 -5.849 5.711 1.00 98.06 88 ASP A N 1
ATOM 678 C CA . ASP A 1 88 ? 5.084 -4.488 6.189 1.00 98.06 88 ASP A CA 1
ATOM 679 C C . ASP A 1 88 ? 3.822 -3.803 6.739 1.00 98.06 88 ASP A C 1
ATOM 681 O O . ASP A 1 88 ? 3.857 -3.103 7.757 1.00 98.06 88 ASP A O 1
ATOM 685 N N . LEU A 1 89 ? 2.671 -4.031 6.096 1.00 98.12 89 LEU A N 1
ATOM 686 C CA . LEU A 1 89 ? 1.389 -3.531 6.583 1.00 98.12 89 LEU A CA 1
ATOM 687 C C . LEU A 1 89 ? 1.008 -4.171 7.925 1.00 98.12 89 LEU A C 1
ATOM 689 O O . LEU A 1 89 ? 0.493 -3.476 8.804 1.00 98.12 89 LEU A O 1
ATOM 693 N N . GLN A 1 90 ? 1.266 -5.469 8.101 1.00 97.75 90 GLN A N 1
ATOM 694 C CA . GLN A 1 90 ? 1.038 -6.173 9.362 1.00 97.75 90 GLN A CA 1
ATOM 695 C C . GLN A 1 90 ? 1.837 -5.530 10.503 1.00 97.75 90 GLN A C 1
ATOM 697 O O . GLN A 1 90 ? 1.272 -5.235 11.562 1.00 97.75 90 GLN A O 1
ATOM 702 N N . ASP A 1 91 ? 3.121 -5.268 10.281 1.00 97.69 91 ASP A N 1
ATOM 703 C CA . A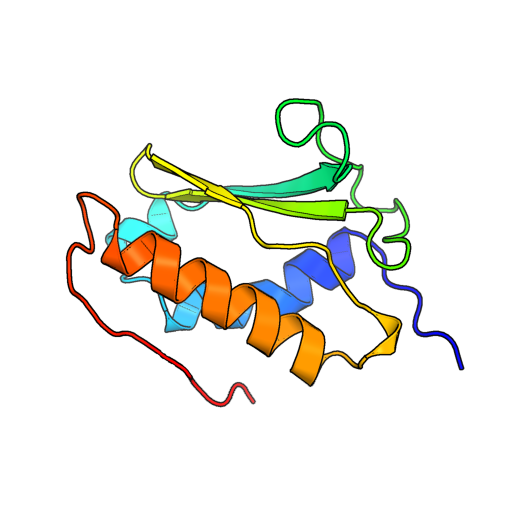SP A 1 91 ? 3.985 -4.635 11.276 1.00 97.69 91 ASP A CA 1
ATOM 704 C C . ASP A 1 91 ? 3.529 -3.204 11.589 1.00 97.69 91 ASP A C 1
ATOM 706 O O . ASP A 1 91 ? 3.426 -2.817 12.758 1.00 97.69 91 ASP A O 1
ATOM 710 N N . PHE A 1 92 ? 3.150 -2.436 10.562 1.00 98.06 92 PHE A N 1
ATOM 711 C CA . PHE A 1 92 ? 2.581 -1.101 10.741 1.00 98.06 92 PHE A CA 1
ATOM 712 C C . PHE A 1 92 ? 1.305 -1.123 11.592 1.00 98.06 92 PHE A C 1
ATOM 714 O O . PHE A 1 92 ? 1.188 -0.347 12.541 1.00 98.06 92 PHE A O 1
ATOM 721 N N . ILE A 1 93 ? 0.351 -2.012 11.294 1.00 97.94 93 ILE A N 1
ATOM 722 C CA . ILE A 1 93 ? -0.901 -2.132 12.054 1.00 97.94 93 ILE A CA 1
ATOM 723 C C . ILE A 1 93 ? -0.593 -2.457 13.517 1.00 97.94 93 ILE A C 1
ATOM 725 O O . ILE A 1 93 ? -1.107 -1.773 14.404 1.00 97.94 93 ILE A O 1
ATOM 729 N N . ALA A 1 94 ? 0.277 -3.437 13.768 1.00 97.56 94 ALA A N 1
ATOM 730 C CA . ALA A 1 94 ? 0.629 -3.873 15.116 1.00 97.56 94 ALA A CA 1
ATOM 731 C C . ALA A 1 94 ? 1.343 -2.787 15.943 1.00 97.56 94 ALA A C 1
ATOM 733 O O . ALA A 1 94 ? 1.245 -2.806 17.171 1.00 97.56 94 ALA A O 1
ATOM 734 N N . ALA A 1 95 ? 2.022 -1.837 15.293 1.00 97.44 95 ALA A N 1
ATOM 735 C CA . ALA A 1 95 ? 2.685 -0.701 15.936 1.00 97.44 95 ALA A CA 1
ATOM 736 C C . ALA A 1 95 ? 1.835 0.589 15.977 1.00 97.44 95 ALA A C 1
ATOM 738 O O . ALA A 1 95 ? 2.169 1.524 16.709 1.00 97.44 95 ALA A O 1
ATOM 739 N N . SER A 1 96 ? 0.747 0.657 15.206 1.00 97.62 96 SER A N 1
ATOM 740 C CA . SER A 1 96 ? -0.135 1.828 15.119 1.00 97.62 96 SER A CA 1
ATOM 741 C C . SER A 1 96 ? -0.994 2.024 16.371 1.00 97.62 96 SER A C 1
ATOM 743 O O . SER A 1 96 ? -1.232 1.093 17.145 1.00 97.62 96 SER A O 1
ATOM 745 N N . ARG A 1 97 ? -1.552 3.227 16.558 1.00 97.31 97 ARG A N 1
ATOM 746 C CA . ARG A 1 97 ? -2.475 3.478 17.683 1.00 97.31 97 ARG A CA 1
ATOM 747 C C . ARG A 1 97 ? -3.818 2.778 17.510 1.00 97.31 97 ARG A C 1
ATOM 749 O O . ARG A 1 97 ? -4.450 2.441 18.508 1.00 97.31 97 ARG A O 1
ATOM 7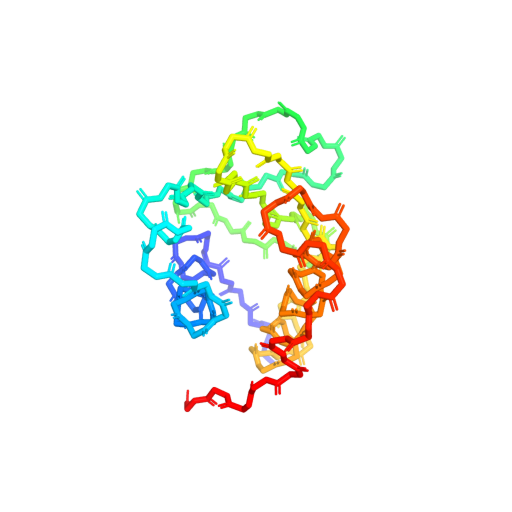56 N N . PHE A 1 98 ? -4.273 2.597 16.272 1.00 96.50 98 PHE A N 1
ATOM 757 C CA . PHE A 1 98 ? -5.563 1.965 15.983 1.00 96.50 98 PHE A CA 1
ATOM 758 C C . PHE A 1 98 ? -5.506 0.428 16.041 1.00 96.50 98 PHE A C 1
ATOM 760 O O . PHE A 1 98 ? -6.517 -0.209 16.331 1.00 96.50 98 PHE A O 1
ATOM 767 N N . GLY A 1 99 ? -4.336 -0.161 15.782 1.00 95.56 99 GLY A N 1
ATOM 768 C CA . GLY A 1 99 ? -4.143 -1.604 15.640 1.00 95.56 99 GLY A CA 1
ATOM 769 C C . GLY A 1 99 ? -3.175 -2.232 16.641 1.00 95.56 99 GLY A C 1
ATOM 770 O O . GLY A 1 99 ? -2.856 -3.407 16.478 1.00 95.56 99 GLY A O 1
ATOM 771 N N . TRP A 1 100 ? -2.711 -1.488 17.653 1.00 95.81 100 TRP A N 1
ATOM 772 C CA . TRP A 1 100 ? -1.655 -1.917 18.578 1.00 95.81 100 TRP A CA 1
ATOM 773 C C . TRP A 1 100 ? -1.801 -3.377 19.040 1.00 95.81 100 TRP A C 1
ATOM 775 O O . TRP A 1 100 ? -2.791 -3.750 19.675 1.00 95.81 100 TRP A O 1
ATOM 785 N N . GLY A 1 101 ? -0.791 -4.195 18.731 1.00 94.50 101 GLY A N 1
ATOM 786 C CA . GLY A 1 101 ? -0.710 -5.610 19.108 1.00 94.50 101 GLY A CA 1
ATOM 787 C C . GLY A 1 101 ? -1.618 -6.573 18.329 1.00 94.50 101 GLY A C 1
ATOM 788 O O . GLY A 1 101 ? -1.662 -7.754 18.669 1.00 94.50 101 GLY A O 1
ATOM 789 N N . GLN A 1 102 ? -2.350 -6.116 17.309 1.00 95.00 102 GLN A N 1
ATOM 790 C CA . GLN A 1 102 ? -3.226 -6.975 16.509 1.00 95.00 102 GLN A CA 1
ATOM 791 C C . GLN A 1 102 ? -2.462 -7.690 15.386 1.00 95.00 102 GLN A C 1
ATOM 793 O O . GLN A 1 102 ? -1.722 -7.064 14.630 1.00 95.00 102 GLN A O 1
ATOM 798 N N . LEU A 1 103 ? -2.717 -8.993 15.231 1.00 92.81 103 LEU A N 1
ATOM 799 C CA . LEU A 1 103 ? -2.228 -9.824 14.126 1.00 92.81 103 LEU A CA 1
ATOM 800 C C . LEU A 1 103 ? -3.381 -10.122 13.157 1.00 92.81 103 LEU A C 1
ATOM 802 O O . LEU A 1 103 ? -4.397 -10.685 13.559 1.00 92.81 103 LEU A O 1
ATOM 806 N N . ARG A 1 104 ? -3.232 -9.707 11.900 1.00 90.31 104 ARG A N 1
ATOM 807 C CA . ARG A 1 104 ? -4.243 -9.701 10.829 1.00 90.31 104 ARG A CA 1
ATOM 808 C C . ARG A 1 104 ? -3.708 -10.286 9.517 1.00 90.31 104 ARG A C 1
ATOM 810 O O . ARG A 1 104 ? -4.155 -9.910 8.443 1.00 90.31 104 ARG A O 1
ATOM 817 N N . GLY A 1 105 ? -2.704 -11.145 9.600 1.00 82.75 105 GLY A N 1
ATOM 818 C CA . GLY A 1 105 ? -2.073 -11.777 8.454 1.00 82.75 105 GLY A CA 1
ATOM 819 C C . GLY A 1 105 ? -1.022 -12.806 8.889 1.00 82.75 105 GLY A C 1
ATOM 820 O O . GLY A 1 105 ? -0.805 -12.981 10.093 1.00 82.75 105 GLY A O 1
ATOM 821 N N . PRO A 1 106 ? -0.365 -13.475 7.926 1.00 79.31 106 PRO A N 1
ATOM 822 C CA . PRO A 1 106 ? -0.602 -13.345 6.488 1.00 79.31 106 PRO A CA 1
ATOM 823 C C . PRO A 1 106 ? -1.928 -13.985 6.042 1.00 79.31 106 PRO A C 1
ATOM 825 O O . PRO A 1 106 ? -2.433 -14.910 6.677 1.00 79.31 106 PRO A O 1
ATOM 828 N N . HIS A 1 107 ? -2.483 -13.484 4.940 1.00 81.12 107 HIS A N 1
ATOM 829 C CA . HIS A 1 107 ? -3.651 -14.051 4.266 1.00 81.12 107 HIS A CA 1
ATOM 830 C C . HIS A 1 107 ? -3.250 -14.507 2.868 1.00 81.12 107 HIS A C 1
ATOM 832 O O . HIS A 1 107 ? -2.658 -13.723 2.123 1.00 81.12 107 HIS A O 1
ATOM 838 N N . ASP A 1 108 ? -3.610 -15.737 2.502 1.00 79.06 108 ASP A N 1
ATOM 839 C CA . ASP A 1 108 ? -3.556 -16.158 1.105 1.00 79.06 108 ASP A CA 1
ATOM 840 C C . ASP A 1 108 ? -4.639 -15.395 0.336 1.00 79.06 108 ASP A C 1
ATOM 842 O O . ASP A 1 108 ? -5.823 -15.436 0.686 1.00 79.06 108 ASP A O 1
ATOM 846 N N . LEU A 1 109 ? -4.206 -14.631 -0.660 1.00 72.94 109 LEU A N 1
ATOM 847 C CA . LEU A 1 109 ? -5.079 -13.845 -1.520 1.00 72.94 109 LEU A CA 1
ATOM 848 C C . LEU A 1 109 ? -5.364 -14.663 -2.790 1.00 72.94 109 LEU A C 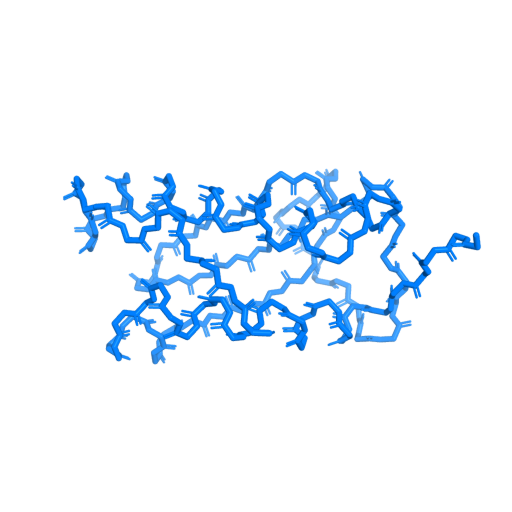1
ATOM 850 O O . LEU A 1 109 ? -4.479 -15.404 -3.222 1.00 72.94 109 LEU A O 1
ATOM 854 N N . PRO A 1 110 ? -6.600 -14.615 -3.316 1.00 55.31 110 PRO A N 1
ATOM 855 C CA . PRO A 1 110 ? -6.996 -15.374 -4.499 1.00 55.31 110 PRO A CA 1
ATOM 856 C C . PRO A 1 110 ? -6.318 -14.893 -5.783 1.00 55.31 110 PRO A C 1
ATOM 858 O O . PRO A 1 110 ? -5.976 -13.691 -5.856 1.00 55.31 110 PRO A O 1
#

Foldseek 3Di:
DQDKDFQLRLCVLQVVLCVQQDDPQFNVQKDKFKDFPVCLPDDGDDRRDIQDAQGIWIWIATPNDIDIFGGQHVRVDSQVRNQRRSVRVQVCQCVDPNRPNHGRDDDDDD

pLDDT: mean 94.03, std 8.34, range [48.5, 98.56]

Secondary structure (DSSP, 8-state):
----EEHHHHHHHHHHHHHHHS-HHHHTT-EEEEEETT-TTSPPPPTTSEE-TTTEEEEEEETTEEEEEEE--GGG-HHHHHHHHHHHHHHHHHHSTTTTT---------

Radius of gyration: 13.26 Å; chains: 1; bounding box: 29×30×38 Å

Sequence (110 aa):
MDEILEVSEVIALLRPMFQVMLTTPELATLTLEIVPIDDVTGSALDGDDLVEQNGAVVRWRIMRERGWSGGLWVEDGLDALVRNVQSDLQDFIAASRFGWGQLRGPHDLP